Protein AF-A0A359C824-F1 (afdb_monomer_lite)

Secondary structure (DSSP, 8-state):
------SHHHHTTT--HHHHHHHHHHHHHHHHSTT-HHHHHHHHHHHHHHHHHS-SSHHHHHHTT--

Sequence (67 aa):
SGIRFGTPGVTTRGMGEQEMERIGNIIADVLSAPGDAQTEKQVAAEVRDLCESFPLYPERIAAYGGR

Structure (mmCIF, N/CA/C/O backbone):
data_AF-A0A359C824-F1
#
_entry.id   AF-A0A359C824-F1
#
loop_
_atom_site.group_PDB
_atom_site.id
_atom_site.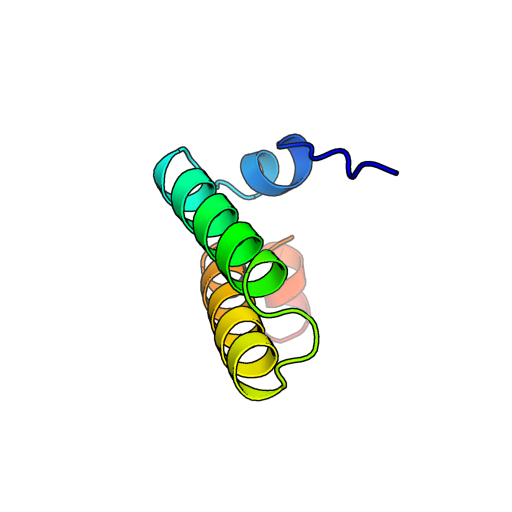type_symbol
_atom_site.label_atom_id
_atom_site.label_alt_id
_atom_site.label_comp_id
_atom_site.label_asym_id
_atom_site.label_entity_id
_atom_site.label_seq_id
_atom_site.pdbx_PDB_ins_code
_atom_site.Cartn_x
_atom_site.Cartn_y
_atom_site.Cartn_z
_atom_site.occupancy
_atom_site.B_iso_or_equiv
_atom_site.auth_seq_id
_atom_site.auth_comp_id
_atom_site.auth_asym_id
_atom_site.auth_atom_id
_atom_site.pdbx_PDB_model_num
ATOM 1 N N . SER A 1 1 ? 4.568 7.430 18.302 1.00 81.00 1 SER A N 1
ATOM 2 C CA . SER A 1 1 ? 4.811 6.171 17.569 1.00 81.00 1 SER A CA 1
ATOM 3 C C . SER A 1 1 ? 4.369 6.363 16.134 1.00 81.00 1 SER A C 1
ATOM 5 O O . SER A 1 1 ? 3.281 6.887 15.950 1.00 81.00 1 SER A O 1
ATOM 7 N N . GLY A 1 2 ? 5.203 6.048 15.140 1.00 92.00 2 GLY A N 1
ATOM 8 C CA . GLY A 1 2 ? 4.892 6.272 13.721 1.00 92.00 2 GLY A CA 1
ATOM 9 C C . GLY A 1 2 ? 5.182 5.038 12.870 1.00 92.00 2 GLY A C 1
ATOM 10 O O . GLY A 1 2 ? 5.977 4.190 13.274 1.00 92.00 2 GLY A O 1
ATOM 11 N N . ILE A 1 3 ? 4.534 4.953 11.708 1.00 94.00 3 ILE A N 1
ATOM 12 C CA . ILE A 1 3 ? 4.701 3.876 10.722 1.00 94.00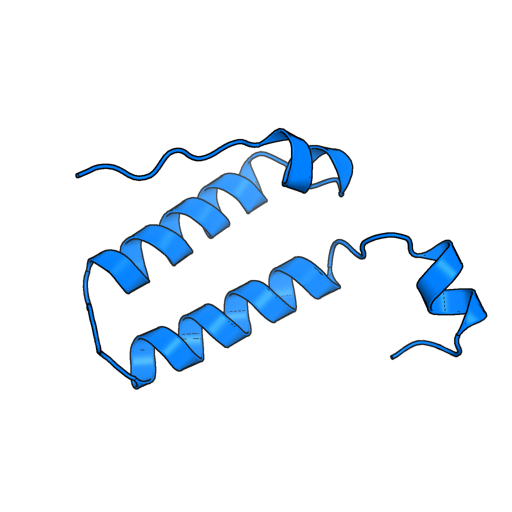 3 ILE A CA 1
ATOM 13 C C . ILE A 1 3 ? 5.464 4.446 9.522 1.00 94.00 3 ILE A C 1
ATOM 15 O O . ILE A 1 3 ? 5.175 5.555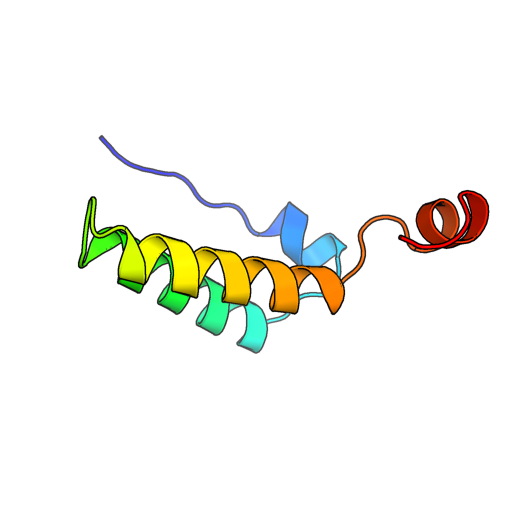 9.075 1.00 94.00 3 ILE A O 1
ATOM 19 N N . ARG A 1 4 ? 6.454 3.707 9.007 1.00 95.25 4 ARG A N 1
ATOM 20 C CA . ARG A 1 4 ? 7.221 4.092 7.814 1.00 95.25 4 ARG A CA 1
ATOM 21 C C . ARG A 1 4 ? 6.796 3.236 6.627 1.00 95.25 4 ARG A C 1
ATOM 23 O O . ARG A 1 4 ? 6.916 2.017 6.682 1.00 95.25 4 ARG A O 1
ATOM 30 N N . PHE A 1 5 ? 6.383 3.889 5.547 1.00 94.25 5 PHE A N 1
ATOM 31 C CA . PHE A 1 5 ? 6.029 3.240 4.288 1.00 94.25 5 PHE A CA 1
ATOM 32 C C . PHE A 1 5 ? 7.168 3.335 3.269 1.00 94.25 5 PHE A C 1
ATOM 34 O O . PHE A 1 5 ? 7.974 4.268 3.299 1.00 94.25 5 PHE A O 1
ATOM 41 N N . GLY A 1 6 ? 7.233 2.358 2.366 1.00 94.69 6 GLY A N 1
ATOM 42 C CA . GLY A 1 6 ? 8.176 2.332 1.254 1.00 94.69 6 GLY A CA 1
ATOM 43 C C . GLY A 1 6 ? 7.520 1.755 0.005 1.00 94.69 6 GLY A C 1
ATOM 44 O O . GLY A 1 6 ? 6.858 0.724 0.068 1.00 94.69 6 GLY A O 1
ATOM 45 N N . THR A 1 7 ? 7.729 2.412 -1.130 1.00 96.94 7 THR A N 1
ATOM 46 C CA . THR A 1 7 ? 7.190 2.017 -2.437 1.00 96.94 7 THR A CA 1
ATOM 47 C C . THR A 1 7 ? 7.958 0.922 -3.197 1.00 96.94 7 THR A C 1
ATOM 49 O O . THR A 1 7 ? 7.317 0.288 -4.034 1.00 96.94 7 THR A O 1
ATOM 52 N N . PRO A 1 8 ? 9.252 0.599 -2.939 1.00 96.94 8 PRO A N 1
ATOM 53 C CA . PRO A 1 8 ? 9.989 -0.355 -3.780 1.00 96.94 8 PRO A CA 1
ATOM 54 C C . PRO A 1 8 ? 9.328 -1.728 -3.962 1.00 96.94 8 PRO A C 1
ATOM 56 O O . PRO A 1 8 ? 9.438 -2.328 -5.028 1.00 96.94 8 PRO A O 1
ATOM 59 N N . GLY A 1 9 ? 8.630 -2.234 -2.939 1.00 95.06 9 GLY A N 1
ATOM 60 C CA . GLY A 1 9 ? 7.973 -3.542 -3.009 1.00 95.06 9 GLY A CA 1
ATOM 61 C C . GLY A 1 9 ? 6.790 -3.582 -3.981 1.00 95.06 9 GLY A C 1
ATOM 62 O O . GLY A 1 9 ? 6.601 -4.579 -4.672 1.00 95.06 9 GLY A O 1
ATOM 63 N N . VAL A 1 10 ? 6.013 -2.500 -4.058 1.00 96.94 10 VAL A N 1
ATOM 64 C CA . VAL A 1 10 ? 4.829 -2.412 -4.926 1.00 96.94 10 VAL A CA 1
ATOM 65 C C . VAL A 1 10 ? 5.188 -1.951 -6.336 1.00 96.94 10 VAL A C 1
ATOM 67 O O . VAL A 1 10 ? 4.666 -2.501 -7.303 1.00 96.94 10 VAL A O 1
ATOM 70 N N . THR A 1 11 ? 6.161 -1.047 -6.485 1.00 96.69 11 THR A N 1
ATOM 71 C CA . THR A 1 11 ? 6.622 -0.605 -7.812 1.00 96.69 11 THR A CA 1
ATOM 72 C C . THR A 1 11 ? 7.352 -1.714 -8.566 1.00 96.69 11 THR A C 1
ATOM 74 O O . THR A 1 11 ? 7.157 -1.859 -9.768 1.00 96.69 11 THR A O 1
ATOM 77 N N . THR A 1 12 ? 8.106 -2.581 -7.876 1.00 95.56 12 THR A N 1
ATOM 78 C CA . THR A 1 12 ? 8.715 -3.779 -8.497 1.00 95.56 12 THR A CA 1
ATOM 79 C C . THR A 1 12 ? 7.659 -4.762 -9.020 1.00 95.56 12 THR A C 1
ATOM 81 O O . THR A 1 12 ? 7.920 -5.500 -9.964 1.00 95.56 12 THR A O 1
ATOM 84 N N . ARG A 1 13 ? 6.452 -4.764 -8.436 1.00 95.50 13 ARG A N 1
ATOM 85 C CA . ARG A 1 13 ? 5.312 -5.580 -8.890 1.00 95.50 13 ARG A CA 1
ATOM 86 C C . ARG A 1 13 ? 4.509 -4.930 -10.023 1.00 95.50 13 ARG A C 1
ATOM 88 O O . ARG A 1 13 ? 3.586 -5.563 -10.517 1.00 95.50 13 ARG A O 1
ATOM 95 N N . GLY A 1 14 ? 4.848 -3.705 -10.432 1.00 96.44 14 GLY A N 1
ATOM 96 C CA . GLY A 1 14 ? 4.195 -2.988 -11.531 1.00 96.44 14 GLY A CA 1
ATOM 97 C C . GLY A 1 14 ? 3.108 -1.991 -11.119 1.00 96.44 14 GLY A C 1
ATOM 98 O O . GLY A 1 14 ? 2.466 -1.432 -12.000 1.00 96.44 14 GLY A O 1
ATOM 99 N N . MET A 1 15 ? 2.906 -1.745 -9.820 1.00 98.12 15 MET A N 1
ATOM 100 C CA . MET A 1 15 ? 1.921 -0.765 -9.338 1.00 98.12 15 MET A CA 1
ATOM 101 C C . MET A 1 15 ? 2.396 0.676 -9.590 1.00 98.12 15 MET A C 1
ATOM 103 O O . MET A 1 15 ? 3.566 0.995 -9.348 1.00 98.12 15 MET A O 1
ATOM 107 N N . GLY A 1 16 ? 1.484 1.537 -10.048 1.00 97.56 16 GLY A N 1
ATOM 108 C CA . GLY A 1 16 ? 1.715 2.948 -10.354 1.00 97.56 16 GLY A CA 1
ATOM 109 C C . GLY A 1 16 ? 0.986 3.909 -9.409 1.00 97.56 16 GLY A C 1
ATOM 110 O O . GLY A 1 16 ? 0.620 3.566 -8.287 1.00 97.56 16 GLY A O 1
ATOM 111 N N . GLU A 1 17 ? 0.797 5.151 -9.858 1.00 98.06 17 GLU A N 1
ATOM 112 C CA . GLU A 1 17 ? 0.215 6.232 -9.045 1.00 98.06 17 GLU A CA 1
ATOM 113 C C . GLU A 1 17 ? -1.232 5.949 -8.616 1.00 98.06 17 GLU A C 1
ATOM 115 O O . GLU A 1 17 ? -1.583 6.191 -7.463 1.00 98.06 17 GLU A O 1
ATOM 120 N N . GLN A 1 18 ? -2.047 5.376 -9.507 1.00 98.00 18 GLN A N 1
ATOM 121 C CA . GLN A 1 18 ? -3.449 5.046 -9.222 1.00 98.00 18 GLN A CA 1
ATOM 122 C C . GLN A 1 18 ? -3.565 3.965 -8.140 1.00 98.00 18 GLN A C 1
ATOM 124 O O . GLN A 1 18 ? -4.364 4.083 -7.210 1.00 98.00 18 GLN A O 1
ATOM 129 N N . GLU A 1 19 ? -2.720 2.934 -8.202 1.00 98.19 19 GLU A N 1
ATOM 130 C CA . GLU A 1 19 ? -2.666 1.914 -7.155 1.00 98.19 19 GLU A CA 1
ATOM 131 C C . GLU A 1 19 ? -2.156 2.494 -5.835 1.00 98.19 19 GLU A C 1
ATOM 133 O O . GLU A 1 19 ? -2.640 2.108 -4.773 1.00 98.19 19 GLU A O 1
ATOM 138 N N . MET A 1 20 ? -1.211 3.438 -5.875 1.00 98.12 20 MET A N 1
ATOM 139 C CA . MET A 1 20 ? -0.715 4.104 -4.670 1.00 98.12 20 MET A CA 1
ATOM 140 C C . MET A 1 20 ? -1.781 4.970 -3.992 1.00 98.12 20 MET A C 1
ATOM 142 O O . MET A 1 20 ? -1.855 4.964 -2.763 1.00 98.12 20 MET A O 1
ATOM 146 N N . GLU A 1 21 ? -2.620 5.669 -4.758 1.00 98.38 21 GLU A N 1
ATOM 147 C CA . GLU A 1 21 ? -3.782 6.385 -4.221 1.00 98.38 21 GLU A CA 1
ATOM 148 C C . GLU A 1 21 ? -4.743 5.411 -3.529 1.00 98.38 21 GLU A C 1
ATOM 150 O O . GLU A 1 21 ? -5.117 5.614 -2.372 1.00 98.38 21 GLU A O 1
ATOM 155 N N . ARG A 1 22 ? -5.057 4.293 -4.193 1.00 98.00 22 ARG A N 1
ATOM 156 C CA . ARG A 1 22 ? -5.905 3.238 -3.627 1.00 98.00 22 ARG A CA 1
ATOM 157 C C . ARG A 1 22 ? -5.327 2.656 -2.334 1.00 98.00 22 ARG A C 1
ATOM 159 O O . ARG A 1 22 ? -6.045 2.535 -1.348 1.00 98.00 22 ARG A O 1
ATOM 166 N N . ILE A 1 23 ? -4.026 2.356 -2.299 1.00 98.19 23 ILE A N 1
ATOM 167 C CA . ILE A 1 23 ? -3.320 1.896 -1.089 1.00 98.19 23 ILE A CA 1
ATOM 168 C C . ILE A 1 23 ? -3.424 2.939 0.031 1.00 98.19 23 ILE A C 1
ATOM 170 O O . ILE A 1 23 ? -3.634 2.574 1.187 1.00 98.19 23 ILE A O 1
ATOM 174 N N . GLY A 1 24 ? -3.291 4.227 -0.294 1.00 98.00 24 GLY A N 1
ATOM 175 C CA . GLY A 1 24 ? -3.455 5.320 0.662 1.00 98.00 24 GLY A CA 1
ATOM 176 C C . GLY A 1 24 ? -4.851 5.353 1.285 1.00 98.00 24 GLY A C 1
ATOM 177 O O . GLY A 1 24 ? -4.961 5.439 2.508 1.00 98.00 24 GLY A O 1
ATOM 178 N N . ASN A 1 25 ? -5.896 5.214 0.466 1.00 98.31 25 ASN A N 1
ATOM 179 C CA . ASN A 1 25 ? -7.286 5.173 0.929 1.00 98.31 25 ASN A CA 1
ATOM 180 C C . ASN A 1 25 ? -7.548 3.952 1.819 1.00 98.31 25 ASN A C 1
ATOM 182 O O . ASN A 1 25 ? -8.043 4.107 2.931 1.00 98.31 25 ASN A O 1
ATOM 186 N N . ILE A 1 26 ? -7.078 2.770 1.407 1.00 98.19 26 ILE A N 1
ATOM 187 C CA . ILE A 1 26 ? -7.148 1.547 2.217 1.00 98.19 26 ILE A CA 1
ATOM 188 C C . ILE A 1 26 ? -6.508 1.750 3.604 1.00 98.19 26 ILE A C 1
ATOM 190 O O . ILE A 1 26 ? -7.061 1.339 4.625 1.00 98.19 26 ILE A O 1
ATOM 194 N N . ILE A 1 27 ? -5.329 2.381 3.661 1.00 97.56 27 ILE A N 1
ATOM 195 C CA . ILE A 1 27 ? -4.653 2.686 4.931 1.00 97.56 27 ILE A CA 1
ATOM 196 C C . ILE A 1 27 ? -5.489 3.670 5.762 1.00 97.56 27 ILE A C 1
ATOM 198 O O . ILE A 1 27 ? -5.625 3.484 6.973 1.00 97.56 27 ILE A O 1
ATOM 202 N N . ALA A 1 28 ? -6.039 4.710 5.133 1.00 97.81 28 ALA A N 1
ATOM 203 C CA . ALA A 1 28 ? -6.851 5.719 5.805 1.00 97.81 28 ALA A CA 1
ATOM 204 C C . ALA A 1 28 ? -8.133 5.126 6.414 1.00 97.81 28 ALA A C 1
ATOM 206 O O . ALA A 1 28 ? -8.481 5.491 7.540 1.00 97.81 28 ALA A O 1
ATOM 207 N N . ASP A 1 29 ? -8.781 4.183 5.731 1.00 97.81 29 ASP A N 1
ATOM 208 C CA . ASP A 1 29 ? -10.008 3.532 6.199 1.00 97.81 29 ASP A CA 1
ATOM 209 C C . ASP A 1 29 ? -9.772 2.745 7.496 1.00 97.81 29 ASP A C 1
ATOM 211 O O . ASP A 1 29 ? -10.481 2.942 8.486 1.00 97.81 29 ASP A O 1
ATOM 215 N N . VAL A 1 30 ? -8.708 1.933 7.554 1.00 96.88 30 VAL A N 1
ATOM 216 C CA . VAL A 1 30 ? -8.345 1.182 8.775 1.00 96.88 30 VAL A CA 1
ATOM 217 C C . VAL A 1 30 ? -7.990 2.120 9.926 1.00 96.88 30 VAL A C 1
ATOM 219 O O . VAL A 1 30 ? -8.383 1.886 11.069 1.00 96.88 30 VAL A O 1
ATOM 222 N N . LEU A 1 31 ? -7.242 3.191 9.645 1.00 96.25 31 LEU A N 1
ATOM 223 C CA . LEU A 1 31 ? -6.853 4.162 10.671 1.00 96.25 31 LEU A CA 1
ATOM 224 C C . LEU A 1 31 ? -8.044 4.980 11.191 1.00 96.25 31 LEU A C 1
ATOM 226 O O . LEU A 1 31 ? -8.000 5.446 12.330 1.00 96.25 31 LEU A O 1
ATOM 230 N N . SER A 1 32 ? -9.094 5.141 10.383 1.00 97.56 32 SER A N 1
ATOM 231 C CA . SER A 1 32 ? -10.310 5.874 10.750 1.00 97.56 32 SER A CA 1
ATOM 232 C C . SER A 1 32 ? -11.292 5.035 11.577 1.00 97.56 32 SER A C 1
ATOM 234 O O . SER A 1 32 ? -12.086 5.605 12.325 1.00 97.56 32 SER A O 1
ATOM 236 N N . ALA A 1 33 ? -11.221 3.70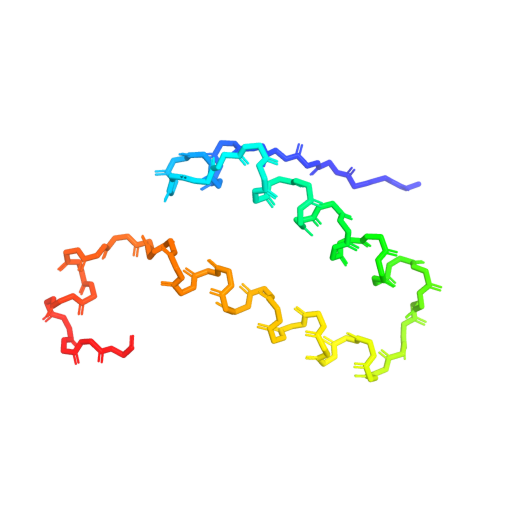1 11.496 1.00 97.12 33 ALA A N 1
ATOM 237 C CA . ALA A 1 33 ? -12.086 2.772 12.229 1.00 97.12 33 ALA A CA 1
ATOM 238 C C . ALA A 1 33 ? -11.286 1.646 12.929 1.00 97.12 33 ALA A C 1
ATOM 240 O O . ALA A 1 33 ? -11.459 0.463 12.620 1.00 97.12 33 ALA A O 1
ATOM 241 N N . PRO A 1 34 ? -10.400 1.977 13.890 1.00 95.56 34 PRO A N 1
ATOM 242 C CA . PRO A 1 34 ? -9.549 0.983 14.538 1.00 95.56 34 PRO A CA 1
ATOM 243 C C . PRO A 1 34 ? -10.376 -0.049 15.321 1.00 95.56 34 PRO A C 1
ATOM 245 O O . PRO A 1 34 ? -11.133 0.304 16.225 1.00 95.56 34 PRO A O 1
ATOM 248 N N . GLY A 1 35 ? -10.190 -1.334 15.002 1.00 95.12 35 GLY A N 1
ATOM 249 C CA . GLY A 1 35 ? -10.885 -2.454 15.643 1.00 95.12 35 GLY A CA 1
ATOM 250 C C . GLY A 1 35 ? -12.296 -2.728 15.112 1.00 95.12 35 GLY A C 1
ATOM 251 O O . GLY A 1 35 ? -12.996 -3.573 15.674 1.00 95.12 35 GLY A O 1
ATOM 252 N N . ASP A 1 36 ? -12.729 -2.045 14.047 1.00 98.12 36 ASP A N 1
ATOM 253 C CA . ASP A 1 36 ? -13.969 -2.392 13.357 1.00 98.12 36 ASP A CA 1
ATOM 254 C C . ASP A 1 36 ? -13.761 -3.597 12.427 1.00 98.12 36 ASP A C 1
ATOM 256 O O . ASP A 1 36 ? -13.224 -3.488 11.322 1.00 98.12 36 ASP A O 1
ATOM 260 N N . ALA A 1 37 ? -14.248 -4.759 12.861 1.00 98.06 37 ALA A N 1
ATOM 261 C CA . ALA A 1 37 ? -14.114 -6.015 12.127 1.00 98.06 37 ALA A CA 1
ATOM 262 C C . ALA A 1 37 ? -14.727 -5.967 10.715 1.00 98.06 37 ALA A C 1
ATOM 264 O O . ALA A 1 37 ? -14.293 -6.704 9.824 1.00 98.06 37 ALA A O 1
ATOM 265 N N . GLN A 1 38 ? -15.743 -5.125 10.495 1.00 97.94 38 GLN A N 1
ATOM 266 C CA . GLN A 1 38 ? -16.356 -4.980 9.180 1.00 97.94 38 GLN A CA 1
ATOM 267 C C . GLN A 1 38 ? -15.432 -4.220 8.219 1.00 97.94 38 GLN A C 1
ATOM 269 O O . GLN A 1 38 ? -15.184 -4.719 7.116 1.00 97.94 38 GLN A O 1
ATOM 274 N N . THR A 1 39 ? -14.884 -3.079 8.645 1.00 97.88 39 THR A N 1
ATOM 275 C CA . THR A 1 39 ? -13.872 -2.323 7.890 1.00 97.88 39 THR A CA 1
ATOM 276 C C . THR A 1 39 ? -12.641 -3.183 7.609 1.00 97.88 39 THR A C 1
ATOM 278 O O . THR A 1 39 ? -12.208 -3.281 6.461 1.00 97.88 39 THR A O 1
ATOM 281 N N . GLU A 1 40 ? -12.122 -3.901 8.610 1.00 97.69 40 GLU A N 1
ATOM 282 C CA . GLU A 1 40 ? -10.970 -4.796 8.430 1.00 97.69 40 GLU A CA 1
ATOM 283 C C . GLU A 1 40 ? -11.231 -5.871 7.365 1.00 97.69 40 GLU A C 1
ATOM 285 O O . GLU A 1 40 ? -10.376 -6.141 6.518 1.00 97.69 40 GLU A O 1
ATOM 290 N N . LYS A 1 41 ? -12.430 -6.469 7.359 1.00 98.12 41 LYS A N 1
ATOM 291 C CA . LYS A 1 41 ? -12.813 -7.480 6.364 1.00 98.12 41 LYS A CA 1
ATOM 292 C C . LYS A 1 41 ? -12.904 -6.899 4.952 1.00 98.12 41 LYS A C 1
ATOM 294 O O . LYS A 1 41 ? -12.488 -7.571 4.004 1.00 98.12 41 LYS A O 1
ATOM 299 N N . GLN A 1 42 ? -13.458 -5.695 4.814 1.00 98.00 42 GLN A N 1
ATOM 300 C CA . GLN A 1 42 ? -13.591 -4.995 3.533 1.00 98.00 42 GLN A CA 1
ATOM 301 C C . GLN A 1 42 ? -12.221 -4.630 2.964 1.00 98.00 42 GLN A C 1
ATOM 303 O O . GLN A 1 42 ? -11.888 -5.057 1.860 1.00 98.00 42 GLN A O 1
ATOM 308 N N . VAL A 1 43 ? -11.386 -3.962 3.759 1.00 98.00 43 VAL A N 1
ATOM 309 C CA . VAL A 1 43 ? -10.010 -3.611 3.389 1.00 98.00 43 VAL A CA 1
ATOM 310 C C . VAL A 1 43 ? -9.198 -4.854 3.034 1.00 98.00 43 VAL A C 1
ATOM 312 O O . VAL A 1 43 ? -8.493 -4.873 2.026 1.00 98.00 43 VAL A O 1
ATOM 315 N N . ALA A 1 44 ? -9.316 -5.936 3.807 1.00 98.00 44 ALA A N 1
ATOM 316 C CA . ALA A 1 44 ? -8.603 -7.170 3.501 1.00 98.00 44 ALA A CA 1
ATOM 317 C C . ALA A 1 44 ? -9.021 -7.775 2.150 1.00 98.00 44 ALA A C 1
ATOM 319 O O . ALA A 1 44 ? -8.191 -8.398 1.491 1.00 98.00 44 ALA A O 1
ATOM 320 N N . ALA A 1 45 ? -10.288 -7.632 1.743 1.00 98.19 45 ALA A N 1
ATOM 321 C CA . ALA A 1 45 ? -10.733 -8.034 0.408 1.00 98.19 45 ALA A CA 1
ATOM 322 C C . ALA A 1 45 ? -10.124 -7.138 -0.668 1.00 98.19 45 ALA A C 1
ATOM 324 O O . ALA A 1 45 ? -9.527 -7.645 -1.609 1.00 98.19 45 ALA A O 1
ATOM 325 N N . GLU A 1 46 ? -10.156 -5.827 -0.463 1.00 97.94 46 GLU A N 1
ATOM 326 C CA . GLU A 1 46 ? -9.611 -4.874 -1.421 1.00 97.94 46 GLU A CA 1
ATOM 327 C C . GLU A 1 46 ? -8.103 -5.056 -1.663 1.00 97.94 46 GLU A C 1
ATOM 329 O O . GLU A 1 46 ? -7.633 -5.032 -2.802 1.00 97.94 46 GLU A O 1
ATOM 334 N N . VAL A 1 47 ? -7.341 -5.311 -0.595 1.00 98.06 47 VAL A N 1
ATOM 335 C CA . VAL A 1 47 ? -5.905 -5.614 -0.676 1.00 98.06 47 VAL A CA 1
ATOM 336 C C . VAL A 1 47 ? -5.647 -6.901 -1.459 1.00 98.06 47 VAL A C 1
ATOM 338 O O . VAL A 1 47 ? -4.673 -6.958 -2.216 1.00 98.06 47 VAL A O 1
ATOM 341 N N . ARG A 1 48 ? -6.488 -7.933 -1.286 1.00 97.50 48 ARG A N 1
ATOM 342 C CA . ARG A 1 48 ? -6.372 -9.189 -2.043 1.00 97.50 48 ARG A CA 1
ATOM 343 C C . ARG A 1 48 ? -6.596 -8.943 -3.528 1.00 97.50 48 ARG A C 1
ATOM 345 O O . ARG A 1 48 ? -5.702 -9.262 -4.305 1.00 97.50 48 ARG A O 1
ATOM 352 N N . ASP A 1 49 ? -7.692 -8.282 -3.890 1.00 97.19 49 ASP A N 1
ATOM 353 C CA . ASP A 1 49 ? -8.037 -7.988 -5.285 1.00 97.19 49 ASP A CA 1
ATOM 354 C C . ASP A 1 49 ? -6.932 -7.170 -5.979 1.00 97.19 49 ASP A C 1
ATOM 356 O O . ASP A 1 49 ? -6.528 -7.448 -7.114 1.00 97.19 49 ASP A O 1
ATOM 360 N N . LEU A 1 50 ? -6.382 -6.172 -5.274 1.00 97.38 50 LEU A N 1
ATOM 361 C CA . LEU A 1 50 ? -5.246 -5.399 -5.768 1.00 97.38 50 LEU A CA 1
ATOM 362 C C . LEU A 1 50 ? -4.007 -6.288 -5.953 1.00 97.38 50 LEU A C 1
ATOM 364 O O . LEU A 1 50 ? -3.326 -6.198 -6.968 1.00 97.38 50 LEU A O 1
ATOM 368 N N . CYS A 1 51 ? -3.695 -7.165 -5.000 1.00 96.25 51 CYS A N 1
ATOM 369 C CA . CYS A 1 51 ? -2.523 -8.032 -5.102 1.00 96.25 51 CYS A CA 1
ATOM 370 C C . CYS A 1 51 ? -2.637 -9.089 -6.207 1.00 96.25 51 CYS A C 1
ATOM 372 O O . CYS A 1 51 ? -1.616 -9.398 -6.823 1.00 96.25 51 CYS A O 1
ATOM 374 N N . GLU A 1 52 ? -3.832 -9.623 -6.454 1.00 94.56 52 GLU A N 1
ATOM 375 C CA . GLU A 1 52 ? -4.105 -10.595 -7.522 1.00 94.56 52 GLU A CA 1
ATOM 376 C C . GLU A 1 52 ? -3.880 -9.989 -8.912 1.00 94.5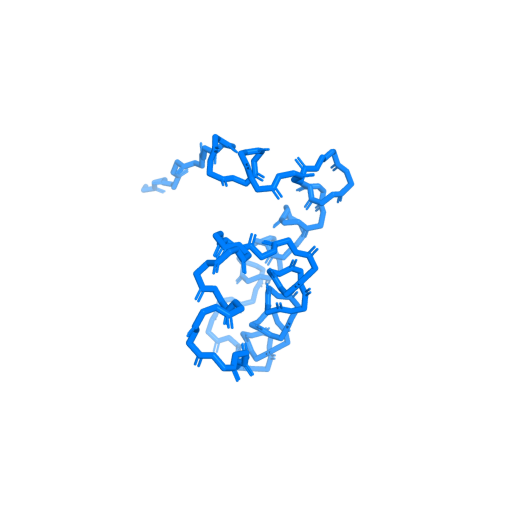6 52 GLU A C 1
ATOM 378 O O . GLU A 1 52 ? -3.363 -10.660 -9.804 1.00 94.56 52 GLU A O 1
ATOM 383 N N . SER A 1 53 ? -4.159 -8.692 -9.070 1.00 95.69 53 SER A N 1
ATOM 384 C CA . SER A 1 53 ? -3.902 -7.948 -10.312 1.00 95.69 53 SER A CA 1
ATOM 385 C C . SER A 1 53 ? -2.404 -7.734 -10.597 1.00 95.69 53 SER A C 1
ATOM 387 O O . SER A 1 53 ? -2.021 -7.483 -11.738 1.00 95.69 53 SER A O 1
ATOM 389 N N . PHE A 1 54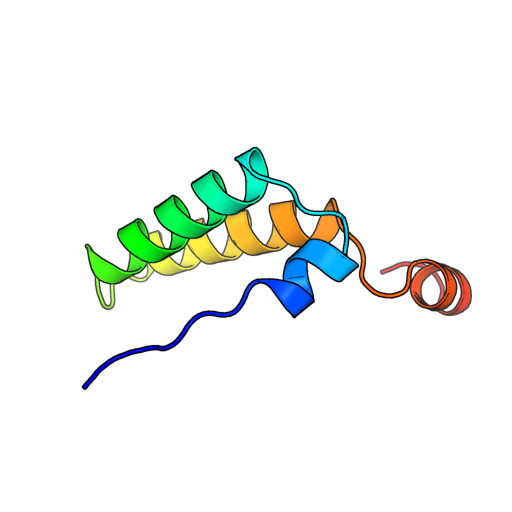 ? -1.544 -7.858 -9.578 1.00 95.94 54 PHE A N 1
ATOM 390 C CA . PHE A 1 54 ? -0.093 -7.644 -9.664 1.00 95.94 54 PHE A CA 1
ATOM 391 C C . PHE A 1 54 ? 0.674 -8.819 -9.025 1.00 95.94 54 PHE A C 1
ATOM 393 O O . PHE A 1 54 ? 1.264 -8.663 -7.942 1.00 95.94 54 PHE A O 1
ATOM 400 N N . PRO A 1 55 ? 0.657 -10.018 -9.636 1.00 92.88 55 PRO A N 1
ATOM 401 C CA . PRO A 1 55 ? 1.209 -11.230 -9.040 1.00 92.88 55 PRO A CA 1
ATOM 402 C C . PRO A 1 55 ? 2.712 -11.111 -8.774 1.00 92.88 55 PRO A C 1
ATOM 404 O O . PRO A 1 55 ? 3.485 -10.619 -9.596 1.00 92.88 55 PRO A O 1
ATOM 407 N N . LEU A 1 56 ? 3.144 -11.609 -7.616 1.00 91.50 56 LEU A N 1
ATOM 408 C CA . LEU A 1 56 ? 4.558 -11.689 -7.269 1.00 91.50 56 LEU A CA 1
ATOM 409 C C . LEU A 1 56 ? 5.125 -13.024 -7.778 1.00 91.50 56 LEU A C 1
ATOM 411 O O . LEU A 1 56 ? 4.714 -14.081 -7.304 1.00 91.50 56 LEU A O 1
ATOM 415 N N . TYR A 1 57 ? 6.080 -12.968 -8.711 1.00 90.75 57 TYR A N 1
ATOM 416 C CA . TYR A 1 57 ? 6.690 -14.139 -9.366 1.00 90.75 57 TYR A CA 1
ATOM 417 C C . TYR A 1 57 ? 5.688 -14.984 -10.184 1.00 90.75 57 TYR A C 1
ATOM 419 O O . TYR A 1 57 ? 5.458 -16.157 -9.860 1.00 90.75 57 TYR A O 1
ATOM 427 N N . PRO A 1 58 ? 5.072 -14.425 -11.244 1.00 86.81 58 PRO A N 1
ATOM 428 C CA . PRO A 1 58 ? 4.093 -15.139 -12.073 1.00 86.81 58 PRO A CA 1
ATOM 429 C C . PRO A 1 58 ? 4.627 -16.466 -12.637 1.00 86.81 58 PRO A C 1
ATOM 431 O O . PRO A 1 58 ? 3.893 -17.450 -12.719 1.00 86.81 58 PRO A O 1
ATOM 434 N N . GLU A 1 59 ? 5.921 -16.541 -12.942 1.00 89.94 59 GLU A N 1
ATOM 435 C CA . GLU A 1 59 ? 6.601 -17.757 -13.386 1.00 89.94 59 GLU A CA 1
ATOM 436 C C . GLU A 1 59 ? 6.573 -18.875 -12.333 1.00 89.94 59 GLU A C 1
ATOM 438 O O . GLU A 1 59 ? 6.393 -20.047 -12.671 1.00 89.94 59 GLU A O 1
ATOM 443 N N . ARG A 1 60 ? 6.686 -18.528 -11.043 1.00 91.31 60 ARG A N 1
ATOM 444 C CA . ARG A 1 60 ? 6.589 -19.503 -9.949 1.00 91.31 60 ARG A CA 1
ATOM 445 C C . ARG A 1 60 ? 5.144 -19.938 -9.734 1.00 91.31 60 ARG A C 1
ATOM 447 O O . ARG A 1 60 ? 4.911 -21.114 -9.483 1.00 91.31 60 ARG A O 1
ATOM 454 N N . ILE A 1 61 ? 4.183 -19.024 -9.866 1.00 88.19 61 ILE A N 1
ATOM 455 C CA . ILE A 1 61 ? 2.749 -19.342 -9.761 1.00 88.19 61 ILE A CA 1
ATOM 456 C C . ILE A 1 61 ? 2.348 -20.355 -10.841 1.00 88.19 61 ILE A C 1
ATOM 458 O O . ILE A 1 61 ? 1.727 -21.373 -10.531 1.00 88.19 61 ILE A O 1
ATOM 462 N N . ALA A 1 62 ? 2.775 -20.128 -12.086 1.00 88.06 62 ALA A N 1
ATOM 463 C CA . ALA A 1 62 ? 2.531 -21.050 -13.192 1.00 88.06 62 ALA A CA 1
ATOM 464 C C . ALA A 1 62 ? 3.164 -22.434 -12.950 1.00 88.06 62 ALA A C 1
ATOM 466 O O . ALA A 1 62 ? 2.527 -23.457 -13.195 1.00 88.06 62 ALA A O 1
ATOM 467 N N . ALA A 1 63 ? 4.388 -22.482 -12.411 1.00 88.19 63 ALA A N 1
ATOM 468 C CA . ALA A 1 63 ? 5.105 -23.733 -12.153 1.00 88.19 63 ALA A CA 1
ATOM 469 C C . ALA A 1 63 ? 4.476 -24.615 -11.053 1.00 88.19 63 ALA A C 1
ATOM 471 O O . ALA A 1 63 ? 4.661 -25.831 -11.078 1.00 88.19 63 ALA A O 1
ATOM 472 N N . TYR A 1 64 ? 3.733 -24.035 -10.102 1.00 85.88 64 TYR A N 1
ATOM 473 C CA . TYR A 1 64 ? 3.081 -24.766 -9.001 1.00 85.88 64 TYR A CA 1
ATOM 474 C C . TYR A 1 64 ? 1.565 -24.941 -9.183 1.00 85.88 64 TYR A C 1
ATOM 476 O O . TYR A 1 64 ? 0.858 -25.219 -8.215 1.00 85.88 64 TYR A O 1
ATOM 484 N N . GLY A 1 65 ? 1.065 -24.813 -10.415 1.00 78.75 65 GLY A N 1
ATOM 485 C CA . GLY A 1 65 ? -0.319 -25.147 -10.747 1.00 78.75 65 GLY A CA 1
ATOM 486 C C . GLY A 1 65 ? -1.350 -24.076 -10.394 1.00 78.75 65 GLY A C 1
ATOM 487 O O . GLY A 1 65 ? -2.505 -24.439 -10.224 1.00 78.75 65 GLY A O 1
ATOM 488 N N . GLY A 1 66 ? -0.944 -22.801 -10.300 1.00 68.50 66 GLY A N 1
ATOM 489 C CA . GLY A 1 66 ? -1.846 -21.645 -10.241 1.00 68.50 66 GLY A CA 1
ATOM 490 C C . GLY A 1 66 ? -2.897 -21.734 -9.135 1.00 68.50 66 GLY A C 1
ATOM 491 O O . GLY A 1 66 ? -4.017 -22.170 -9.381 1.00 68.50 66 GLY A O 1
ATOM 492 N N . ARG A 1 67 ? -2.539 -21.310 -7.921 1.00 63.25 67 ARG A N 1
ATOM 493 C CA . ARG A 1 67 ? -3.556 -20.906 -6.943 1.00 63.25 67 ARG A CA 1
ATOM 494 C C . ARG A 1 67 ? -3.870 -19.439 -7.141 1.00 63.25 67 ARG A C 1
ATOM 496 O O . ARG A 1 67 ? -2.879 -18.682 -7.261 1.00 63.25 67 ARG A O 1
#

Foldseek 3Di:
DDDDDDCPVVVVLPDDDVVVVVVVVLVVQCVVPPPPPVSVVVSVVVVVVSDVVRDDPVVVCVVVPHD

Radius of gyration: 14.08 Å; chains: 1; bounding box: 26×32×31 Å

pLDDT: mean 94.4, std 6.49, range [63.25, 98.38]